Protein AF-A0A367JUJ7-F1 (afdb_monomer_lite)

Secondary structure (DSSP, 8-state):
--HHHHHHHTT--HHHHHHHHHHHHHH-SSS--PPP--SSS-SSS--SS-HHHHHHHHHHHHH-TT--HHHHHHHHHHHHTT-------

pLDDT: mean 73.97, std 11.36, range [45.56, 91.81]

Radius of gyration: 23.04 Å; chains: 1; bounding box: 44×37×55 Å

Structure (mmCIF, N/CA/C/O backbone):
data_AF-A0A367JUJ7-F1
#
_entry.id   AF-A0A367JUJ7-F1
#
loop_
_atom_site.group_PDB
_atom_site.id
_atom_site.type_symbol
_atom_site.label_atom_id
_atom_site.label_alt_id
_atom_site.label_comp_id
_atom_site.label_asym_id
_atom_site.label_entity_id
_atom_site.label_seq_id
_atom_site.pdbx_PDB_ins_code
_atom_site.Cartn_x
_atom_site.Cartn_y
_atom_site.Cartn_z
_atom_site.occupancy
_atom_site.B_iso_or_equiv
_atom_site.auth_seq_id
_atom_site.auth_comp_id
_atom_site.auth_asym_id
_atom_site.auth_atom_id
_atom_site.pdbx_PDB_model_num
ATOM 1 N N . MET A 1 1 ? 16.386 7.083 -30.974 1.00 58.12 1 MET A N 1
ATOM 2 C CA . MET A 1 1 ? 16.713 8.277 -30.156 1.00 58.12 1 MET A CA 1
ATOM 3 C C . MET A 1 1 ? 17.927 7.943 -29.289 1.00 58.12 1 MET A C 1
ATOM 5 O O . MET A 1 1 ? 17.916 6.893 -28.661 1.00 58.12 1 MET A O 1
ATOM 9 N N . ASN A 1 2 ? 18.984 8.764 -29.282 1.00 76.00 2 ASN A N 1
ATOM 10 C CA . ASN A 1 2 ? 20.192 8.482 -28.488 1.00 76.00 2 ASN A CA 1
ATOM 11 C C . ASN A 1 2 ? 19.947 8.804 -27.002 1.00 76.00 2 ASN A C 1
ATOM 13 O O . ASN A 1 2 ? 19.347 9.831 -26.690 1.00 76.00 2 ASN A O 1
ATOM 17 N N . HIS A 1 3 ? 20.441 7.972 -26.078 1.00 74.62 3 HIS A N 1
ATOM 18 C CA . HIS A 1 3 ? 20.215 8.119 -24.628 1.00 74.62 3 HIS A CA 1
ATOM 19 C C . HIS A 1 3 ? 20.672 9.481 -24.069 1.00 74.62 3 HIS A C 1
ATOM 21 O O . HIS A 1 3 ? 20.049 10.006 -23.154 1.00 74.62 3 HIS A O 1
ATOM 27 N N . SER A 1 4 ? 21.701 10.104 -24.656 1.00 75.69 4 SER A N 1
ATOM 28 C CA . SER A 1 4 ? 22.149 11.460 -24.288 1.00 75.69 4 SER A CA 1
ATOM 29 C C . SER A 1 4 ? 21.132 12.550 -24.672 1.00 75.69 4 SER A C 1
ATOM 31 O O . SER A 1 4 ? 20.898 13.488 -23.910 1.00 75.69 4 SER A O 1
ATOM 33 N N . ALA A 1 5 ? 20.459 12.408 -25.819 1.00 84.31 5 ALA A N 1
ATOM 34 C CA . ALA A 1 5 ? 19.413 13.340 -26.241 1.00 84.31 5 ALA A CA 1
ATOM 35 C C . ALA A 1 5 ? 18.151 13.204 -25.370 1.00 84.31 5 ALA A C 1
ATOM 37 O O . ALA A 1 5 ? 17.560 14.208 -24.977 1.00 84.31 5 ALA A O 1
ATOM 38 N N . ALA A 1 6 ? 17.786 11.969 -25.006 1.00 83.69 6 ALA A N 1
ATOM 39 C CA . ALA A 1 6 ? 16.694 11.697 -24.072 1.00 83.69 6 ALA A CA 1
ATOM 40 C C . ALA A 1 6 ? 16.993 12.247 -22.666 1.00 83.69 6 ALA A C 1
ATOM 42 O O . ALA A 1 6 ? 16.138 12.901 -22.072 1.00 83.69 6 ALA A O 1
ATOM 43 N N . ALA A 1 7 ? 18.226 12.069 -22.177 1.00 87.75 7 ALA A N 1
ATOM 44 C CA . ALA A 1 7 ? 18.665 12.588 -20.883 1.00 87.75 7 ALA A CA 1
ATOM 45 C C . ALA A 1 7 ? 18.522 14.116 -20.790 1.00 87.75 7 ALA A C 1
ATOM 47 O O . ALA A 1 7 ? 17.971 14.628 -19.818 1.00 87.75 7 ALA A O 1
ATOM 48 N N . LYS A 1 8 ? 18.938 14.841 -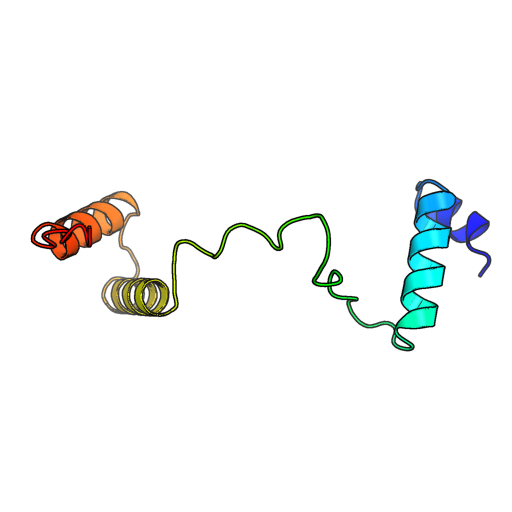21.839 1.00 87.69 8 LYS A N 1
ATOM 49 C CA . LYS A 1 8 ? 18.774 16.302 -21.925 1.00 87.69 8 LYS A CA 1
ATOM 50 C C . LYS A 1 8 ? 17.304 16.721 -21.954 1.00 87.69 8 LYS A C 1
AT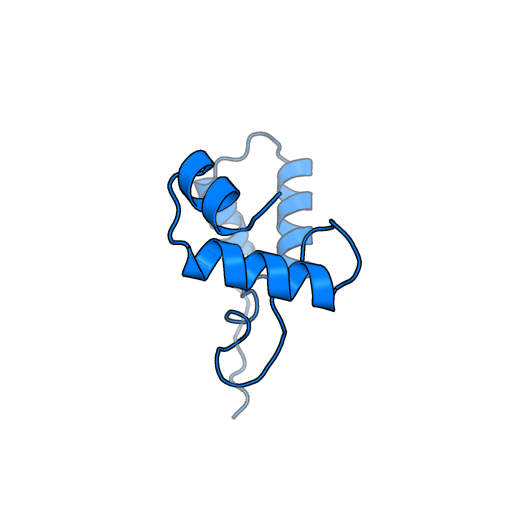OM 52 O O . LYS A 1 8 ? 16.925 17.638 -21.232 1.00 87.69 8 LYS A O 1
ATOM 57 N N . LYS A 1 9 ? 16.470 16.038 -22.748 1.00 90.31 9 LYS A N 1
ATOM 58 C CA . LYS A 1 9 ? 15.033 16.342 -22.861 1.00 90.31 9 LYS A CA 1
ATOM 59 C C . LYS A 1 9 ? 14.290 16.131 -21.538 1.00 90.31 9 LYS A C 1
ATOM 61 O O . LYS A 1 9 ? 13.427 16.929 -21.195 1.00 90.31 9 LYS A O 1
ATOM 66 N N . LEU A 1 10 ? 14.655 15.088 -20.793 1.00 87.62 10 LEU A N 1
ATOM 67 C CA . LEU A 1 10 ? 14.049 14.736 -19.506 1.00 87.62 10 LEU A CA 1
ATOM 68 C C . LEU A 1 10 ? 14.779 15.347 -18.297 1.00 87.62 10 LEU A C 1
ATOM 70 O O . LEU A 1 10 ? 14.457 15.004 -17.163 1.00 87.62 10 LEU A O 1
ATOM 74 N N . LYS A 1 11 ? 15.764 16.231 -18.527 1.00 91.44 11 LYS A N 1
ATOM 75 C CA . LYS A 1 11 ? 16.592 16.870 -17.486 1.00 91.44 11 LYS A CA 1
ATOM 76 C C . LYS A 1 11 ? 17.141 15.873 -16.450 1.00 91.44 11 LYS A C 1
ATOM 78 O O . LYS A 1 11 ? 17.153 16.154 -15.256 1.00 91.44 11 LYS A O 1
ATOM 83 N N . MET A 1 12 ? 17.600 14.709 -16.907 1.00 89.88 12 MET A N 1
ATOM 84 C CA . MET A 1 12 ? 18.145 13.652 -16.050 1.00 89.88 12 MET A CA 1
ATOM 85 C C . MET A 1 12 ? 19.630 13.391 -16.337 1.00 89.88 12 MET A C 1
ATOM 87 O O . MET A 1 12 ? 20.109 13.685 -17.437 1.00 89.88 12 MET A O 1
ATOM 91 N N . PRO A 1 13 ? 20.369 12.783 -15.392 1.00 91.81 13 PRO A N 1
ATOM 92 C CA . PRO A 1 13 ? 21.733 12.338 -15.641 1.00 91.81 13 PRO A CA 1
ATOM 93 C C . PRO A 1 13 ? 21.800 11.326 -16.790 1.00 91.81 13 PRO A C 1
ATOM 95 O O . PRO A 1 13 ? 20.971 10.419 -16.903 1.00 91.81 13 PRO A O 1
ATOM 98 N N . GLN A 1 14 ? 22.837 11.438 -17.622 1.00 88.31 14 GLN A N 1
ATOM 99 C CA . GLN A 1 14 ? 23.051 10.518 -18.741 1.00 88.31 14 GLN A CA 1
ATOM 100 C C . GLN A 1 14 ? 23.214 9.061 -18.277 1.00 88.31 14 GLN A C 1
ATOM 102 O O . GLN A 1 14 ? 22.731 8.153 -18.952 1.00 88.31 14 GLN A O 1
ATOM 107 N N . SER A 1 15 ? 23.837 8.839 -17.117 1.00 87.38 15 SER A N 1
ATOM 108 C CA . SER A 1 15 ? 23.992 7.515 -16.502 1.00 87.38 15 SER A CA 1
ATOM 109 C C . SER A 1 15 ? 22.645 6.859 -16.180 1.00 87.38 15 SER A C 1
ATOM 111 O O . SER A 1 15 ? 22.476 5.659 -16.393 1.00 87.38 15 SER A O 1
ATOM 113 N N . THR A 1 16 ? 21.656 7.645 -15.744 1.00 85.12 16 THR A N 1
ATOM 114 C CA . THR A 1 16 ? 20.288 7.175 -15.490 1.00 85.12 16 THR A CA 1
ATOM 115 C C . THR A 1 16 ? 19.616 6.730 -16.785 1.00 85.12 16 THR A C 1
ATOM 117 O O . THR A 1 16 ? 19.125 5.605 -16.863 1.00 85.12 16 THR A O 1
ATOM 120 N N . ALA A 1 17 ? 19.677 7.559 -17.833 1.00 87.75 17 ALA A N 1
ATOM 121 C CA . ALA A 1 17 ? 19.110 7.227 -19.141 1.00 87.75 17 ALA A CA 1
ATOM 122 C C . ALA A 1 17 ? 19.760 5.975 -19.761 1.00 87.75 17 ALA A C 1
ATOM 124 O O . ALA A 1 17 ? 19.075 5.134 -20.343 1.00 87.75 17 ALA A O 1
ATOM 125 N N . GLN A 1 18 ? 21.078 5.817 -19.605 1.00 87.06 18 GLN A N 1
ATOM 126 C CA . GLN A 1 18 ? 21.806 4.619 -20.036 1.00 87.06 18 GLN A CA 1
ATOM 127 C C . GLN A 1 18 ? 21.386 3.374 -19.246 1.00 87.06 18 GLN A C 1
ATOM 129 O O . GLN A 1 18 ? 21.160 2.321 -19.843 1.00 87.06 18 GLN A O 1
ATOM 134 N N . SER A 1 19 ? 21.242 3.488 -17.922 1.00 84.31 19 SER A N 1
ATOM 135 C CA . SER A 1 19 ? 20.787 2.384 -17.072 1.00 84.31 19 SER A CA 1
ATOM 136 C C . SER A 1 19 ? 19.383 1.919 -17.461 1.00 84.31 19 SER A C 1
ATOM 138 O O . SER A 1 19 ? 19.149 0.719 -17.589 1.00 84.31 19 SER A O 1
ATOM 140 N N . TRP A 1 20 ? 18.465 2.854 -17.716 1.00 84.19 20 TRP A N 1
ATOM 141 C CA . TRP A 1 20 ? 17.099 2.545 -18.145 1.00 84.19 20 TRP A CA 1
ATOM 142 C C . TRP A 1 20 ? 17.063 1.889 -19.524 1.00 84.19 20 TRP A C 1
ATOM 144 O O . TRP A 1 20 ? 16.429 0.851 -19.678 1.00 84.19 20 TRP A O 1
ATOM 154 N N . MET A 1 21 ? 17.817 2.415 -20.496 1.00 83.38 21 MET A N 1
ATOM 155 C CA . MET A 1 21 ? 17.938 1.807 -21.827 1.00 83.38 21 MET A CA 1
ATOM 156 C C . MET A 1 21 ? 18.485 0.373 -21.754 1.00 83.38 21 MET A C 1
ATOM 158 O O . MET A 1 21 ? 18.016 -0.508 -22.471 1.00 83.38 21 MET A O 1
ATOM 162 N N . SER A 1 22 ? 19.477 0.130 -20.892 1.00 83.44 22 SER A N 1
ATOM 163 C CA . SER A 1 22 ? 20.049 -1.205 -20.682 1.00 83.44 22 SER A CA 1
ATOM 164 C C . SER A 1 22 ? 19.036 -2.168 -20.056 1.00 83.44 22 SER A C 1
ATOM 166 O O . SER A 1 22 ? 18.903 -3.303 -20.510 1.00 83.44 22 SER A O 1
ATOM 168 N N . LYS A 1 23 ? 18.263 -1.702 -19.066 1.00 77.44 23 LYS A N 1
ATOM 169 C CA . LYS A 1 23 ? 17.195 -2.492 -18.437 1.00 77.44 23 LYS A CA 1
ATOM 170 C C . LYS A 1 23 ? 16.063 -2.820 -19.409 1.00 77.44 23 LYS A C 1
ATOM 172 O O . LYS A 1 23 ? 15.686 -3.981 -19.484 1.00 77.44 23 LYS A O 1
ATOM 177 N N . GLY A 1 24 ? 15.596 -1.851 -20.196 1.00 75.81 24 GLY A N 1
ATOM 178 C CA . GLY A 1 24 ? 14.574 -2.088 -21.224 1.00 75.81 24 GLY A CA 1
ATOM 179 C C . GLY A 1 24 ? 15.026 -3.118 -22.264 1.00 75.81 24 GLY A C 1
ATOM 180 O O . GLY A 1 24 ? 14.291 -4.044 -22.587 1.00 75.81 24 GLY A O 1
ATOM 181 N N . LYS A 1 25 ? 16.292 -3.055 -22.705 1.00 78.69 25 LYS A N 1
ATOM 182 C CA . LYS A 1 25 ? 16.868 -4.072 -23.606 1.00 78.69 25 LYS A CA 1
ATOM 183 C C . LYS A 1 25 ? 16.932 -5.477 -23.004 1.00 78.69 25 LYS A C 1
ATOM 185 O O . LYS A 1 25 ? 16.843 -6.440 -23.752 1.00 78.69 25 LYS A O 1
ATOM 190 N N . GLN A 1 26 ? 17.143 -5.601 -21.693 1.00 74.50 26 GLN A N 1
ATOM 191 C CA . GLN A 1 26 ? 17.191 -6.903 -21.016 1.00 74.50 26 GLN A CA 1
ATOM 192 C C . GLN A 1 26 ? 15.808 -7.525 -20.824 1.00 74.50 26 GLN A C 1
ATOM 194 O O . GLN A 1 26 ? 15.707 -8.746 -20.808 1.00 74.50 26 GLN A O 1
ATOM 199 N N . VAL A 1 27 ? 14.773 -6.702 -20.649 1.00 72.88 27 VAL A N 1
ATOM 200 C CA . VAL A 1 27 ? 13.396 -7.168 -20.434 1.00 72.88 27 VAL A CA 1
ATOM 201 C C . VAL A 1 27 ? 12.694 -7.455 -21.761 1.00 72.88 27 VAL A C 1
ATOM 203 O O . VAL A 1 27 ? 11.882 -8.369 -21.832 1.00 72.88 27 VAL A O 1
ATOM 206 N N . GLY A 1 28 ? 13.048 -6.738 -22.832 1.00 65.00 28 GLY A N 1
ATOM 207 C CA . GLY A 1 28 ? 12.507 -6.988 -24.172 1.00 65.00 28 GLY A CA 1
ATOM 208 C C . GLY A 1 28 ? 11.060 -6.524 -24.366 1.00 65.00 28 GLY A C 1
ATOM 209 O O . GLY A 1 28 ? 10.526 -6.687 -25.459 1.00 65.00 28 GLY A O 1
ATOM 210 N N . SER A 1 29 ? 10.453 -5.908 -23.348 1.00 64.94 29 SER A N 1
ATOM 211 C CA . SER A 1 29 ? 9.182 -5.192 -23.427 1.00 64.94 29 SER A CA 1
ATOM 212 C C . SER A 1 29 ? 9.341 -3.757 -22.918 1.00 64.94 29 SER A C 1
ATOM 214 O O . SER A 1 29 ? 10.279 -3.444 -2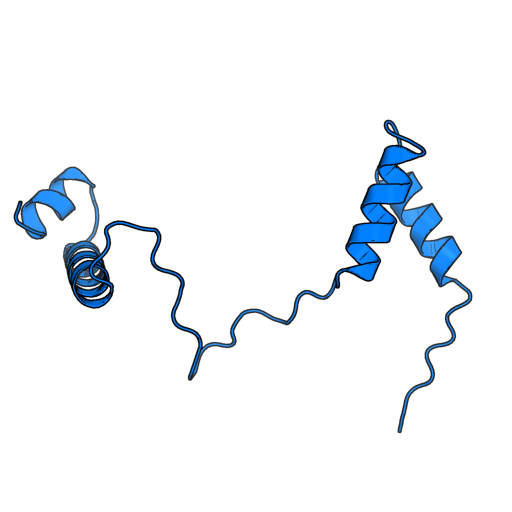2.179 1.00 64.94 29 SER A O 1
ATOM 216 N N . ASP A 1 30 ? 8.435 -2.879 -23.350 1.00 62.59 30 ASP A N 1
ATOM 217 C CA . ASP A 1 30 ? 8.334 -1.486 -22.882 1.00 62.59 30 ASP A CA 1
ATOM 218 C C . ASP A 1 30 ? 7.472 -1.378 -21.603 1.00 62.59 30 ASP A C 1
ATOM 220 O O . ASP A 1 30 ? 7.106 -0.284 -21.171 1.00 62.59 30 ASP A O 1
ATOM 224 N N . ASP A 1 31 ? 7.135 -2.523 -21.000 1.00 61.59 31 ASP A N 1
ATOM 225 C CA . ASP A 1 31 ? 6.315 -2.612 -19.797 1.00 61.59 31 ASP A CA 1
ATOM 226 C C . ASP A 1 31 ? 7.102 -2.213 -18.540 1.00 61.59 31 ASP A C 1
ATOM 228 O O . ASP A 1 31 ? 8.337 -2.134 -18.519 1.00 61.59 31 ASP A O 1
ATOM 232 N N . PHE A 1 32 ? 6.373 -1.974 -17.447 1.00 57.69 32 PHE A N 1
ATOM 233 C CA . PHE A 1 32 ? 6.966 -1.660 -16.152 1.00 57.69 32 PHE A CA 1
ATOM 234 C C . PHE A 1 32 ? 7.924 -2.770 -15.702 1.00 57.69 32 PHE A C 1
ATOM 236 O O . PHE A 1 32 ? 7.518 -3.870 -15.338 1.00 57.69 32 PHE A O 1
ATOM 243 N N . VAL A 1 33 ? 9.220 -2.454 -15.683 1.00 63.06 33 VAL A N 1
ATOM 244 C CA . VAL A 1 33 ? 10.250 -3.367 -15.187 1.00 63.06 33 VAL A CA 1
ATOM 245 C C . VAL A 1 33 ? 10.199 -3.406 -13.665 1.00 63.06 33 VAL A C 1
ATOM 247 O O . VAL A 1 33 ? 10.654 -2.473 -12.991 1.00 63.06 33 VAL A O 1
ATOM 250 N N . GLU A 1 34 ? 9.687 -4.505 -13.120 1.00 62.78 34 GLU A N 1
ATOM 251 C CA . GLU A 1 34 ? 9.755 -4.773 -11.689 1.00 62.78 34 GLU A CA 1
ATOM 252 C C . GLU A 1 34 ? 11.206 -4.778 -11.187 1.00 62.78 34 GLU A C 1
ATOM 254 O O . GLU A 1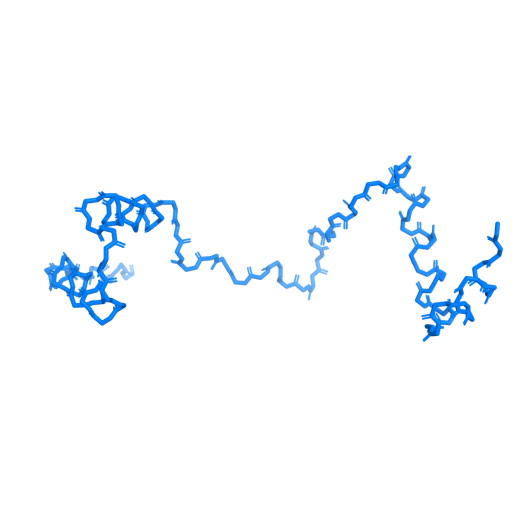 34 ? 12.178 -5.098 -11.886 1.00 62.78 34 GLU A O 1
ATOM 259 N N . ARG A 1 35 ? 11.382 -4.378 -9.929 1.00 62.44 35 ARG A N 1
ATOM 260 C CA . ARG A 1 35 ? 12.704 -4.353 -9.307 1.00 62.44 35 ARG A CA 1
ATOM 261 C C . ARG A 1 35 ? 13.188 -5.796 -9.120 1.00 62.44 35 ARG A C 1
ATOM 263 O O . ARG A 1 35 ? 12.513 -6.574 -8.462 1.00 62.44 35 ARG A O 1
ATOM 270 N N . ARG A 1 36 ? 14.388 -6.130 -9.625 1.00 59.81 36 ARG A N 1
ATOM 271 C CA . ARG A 1 36 ? 15.015 -7.453 -9.413 1.00 59.81 36 ARG A CA 1
ATOM 272 C C . ARG A 1 36 ? 14.989 -7.859 -7.933 1.00 59.81 36 ARG A C 1
ATOM 274 O O . ARG A 1 36 ? 15.484 -7.116 -7.081 1.00 59.81 36 ARG A O 1
ATOM 281 N N . THR A 1 37 ? 14.462 -9.047 -7.660 1.00 58.59 37 THR A N 1
ATOM 282 C CA . THR A 1 37 ? 14.432 -9.699 -6.347 1.00 58.59 37 THR A CA 1
ATOM 283 C C . THR A 1 37 ? 15.744 -10.470 -6.096 1.00 58.59 37 THR A C 1
ATOM 285 O O . THR A 1 37 ? 16.036 -11.429 -6.804 1.00 58.59 37 THR A O 1
ATOM 288 N N . GLY A 1 38 ? 16.539 -10.040 -5.098 1.00 49.66 38 GLY A N 1
ATOM 289 C CA . GLY A 1 38 ? 17.821 -10.645 -4.647 1.00 49.66 38 GLY A CA 1
ATOM 290 C C . GLY A 1 38 ? 19.086 -10.001 -5.256 1.00 49.66 38 GLY A C 1
ATOM 291 O O . GLY A 1 38 ? 19.023 -9.430 -6.338 1.00 49.66 38 GLY A O 1
ATOM 292 N N . ILE A 1 39 ? 20.289 -9.978 -4.662 1.00 48.50 39 ILE A N 1
ATOM 293 C CA . ILE A 1 39 ? 20.862 -10.357 -3.355 1.00 48.50 39 ILE A CA 1
ATOM 294 C C . ILE A 1 39 ? 21.562 -9.078 -2.848 1.00 48.50 39 ILE A C 1
ATOM 296 O O . ILE A 1 39 ? 22.349 -8.487 -3.584 1.00 48.50 39 ILE A O 1
ATOM 300 N N . GLY A 1 40 ? 21.269 -8.616 -1.630 1.00 53.69 40 GLY A N 1
ATOM 301 C CA . GLY A 1 40 ? 22.026 -7.528 -0.982 1.00 53.69 40 GLY A CA 1
ATOM 302 C C . GLY A 1 40 ? 21.237 -6.271 -0.605 1.00 53.69 40 GLY A C 1
ATOM 303 O O . GLY A 1 40 ? 21.696 -5.505 0.236 1.00 53.69 40 GLY A O 1
ATOM 304 N N . ARG A 1 41 ? 20.021 -6.075 -1.127 1.00 55.56 41 ARG A N 1
ATOM 305 C CA . ARG A 1 41 ? 19.048 -5.160 -0.509 1.00 55.56 41 ARG A CA 1
ATOM 306 C C . ARG A 1 41 ? 17.806 -5.973 -0.184 1.00 55.56 41 ARG A C 1
ATOM 308 O O . ARG A 1 41 ? 17.286 -6.587 -1.119 1.00 55.56 41 ARG A O 1
ATOM 315 N N . PRO A 1 42 ? 17.356 -6.023 1.083 1.00 56.59 42 PRO A N 1
ATOM 316 C CA . PRO A 1 42 ? 16.123 -6.715 1.397 1.00 56.59 42 PRO A CA 1
ATOM 317 C C . PRO A 1 42 ? 15.040 -6.144 0.484 1.00 56.59 42 PRO A C 1
ATOM 319 O O . PRO A 1 42 ? 14.840 -4.925 0.424 1.00 56.59 42 PRO A O 1
ATOM 322 N N . VAL A 1 43 ? 14.385 -7.037 -0.267 1.00 58.53 43 VAL A N 1
ATOM 323 C CA . VAL A 1 43 ? 12.989 -6.819 -0.652 1.00 58.53 43 VAL A CA 1
ATOM 324 C C . VAL A 1 43 ? 12.339 -6.355 0.641 1.00 58.53 43 VAL A C 1
ATOM 326 O O . VAL A 1 43 ? 12.606 -6.958 1.681 1.00 58.53 43 VAL A O 1
ATOM 329 N N . SER A 1 44 ? 11.714 -5.183 0.598 1.00 64.00 44 SER A N 1
ATOM 330 C CA . SER A 1 44 ? 11.186 -4.459 1.756 1.00 64.00 44 SER A CA 1
ATOM 331 C C . SER A 1 44 ? 10.687 -5.388 2.859 1.00 64.00 44 SER A C 1
ATOM 333 O O . SER A 1 44 ? 10.176 -6.465 2.556 1.00 64.00 44 SER A O 1
ATOM 335 N N . ARG A 1 45 ? 10.808 -4.946 4.123 1.00 61.97 45 ARG A N 1
ATOM 336 C CA . ARG A 1 45 ? 10.250 -5.643 5.293 1.00 61.97 45 ARG A CA 1
ATOM 337 C C . ARG A 1 45 ? 8.921 -6.298 4.891 1.00 61.97 45 ARG A C 1
ATOM 339 O O . ARG A 1 45 ? 8.111 -5.577 4.297 1.00 61.97 45 ARG A O 1
ATOM 346 N N . PRO A 1 46 ? 8.731 -7.607 5.150 1.00 65.62 46 PRO A N 1
ATOM 347 C CA . PRO A 1 46 ? 7.469 -8.268 4.859 1.00 65.62 46 PRO A CA 1
ATOM 348 C C . PRO A 1 46 ? 6.333 -7.359 5.325 1.00 65.62 46 PRO A C 1
ATOM 350 O O . PRO A 1 46 ? 6.473 -6.766 6.408 1.00 65.62 46 PRO A O 1
ATOM 353 N N . PRO A 1 47 ? 5.298 -7.147 4.498 1.00 62.75 47 PRO A N 1
ATOM 354 C CA . PRO A 1 47 ? 4.193 -6.302 4.899 1.00 62.75 47 PRO A CA 1
ATOM 355 C C . PRO A 1 47 ? 3.684 -6.821 6.246 1.00 62.75 47 PRO A C 1
ATOM 357 O O . PRO A 1 47 ? 3.450 -8.011 6.421 1.00 62.75 47 PRO A O 1
ATOM 360 N N . ILE A 1 48 ? 3.654 -5.922 7.232 1.00 71.25 48 ILE A N 1
ATOM 361 C CA . ILE A 1 48 ? 3.236 -6.242 8.606 1.00 71.25 48 ILE A CA 1
ATOM 362 C C . ILE A 1 48 ? 1.755 -6.640 8.613 1.00 71.25 48 ILE A C 1
ATOM 364 O O . ILE A 1 48 ? 1.319 -7.363 9.495 1.00 71.25 48 ILE A O 1
ATOM 368 N N . LEU A 1 49 ? 1.018 -6.161 7.611 1.00 75.06 49 LEU A N 1
ATOM 369 C CA . LEU A 1 49 ? -0.370 -6.484 7.354 1.00 75.06 49 LEU A CA 1
ATOM 370 C C . LEU A 1 49 ? -0.421 -7.535 6.237 1.00 75.06 49 LEU A C 1
ATOM 372 O O . LEU A 1 49 ? 0.038 -7.276 5.123 1.00 75.06 49 LEU A O 1
ATOM 376 N N . ASP A 1 50 ? -0.929 -8.713 6.562 1.00 80.56 50 ASP A N 1
ATOM 377 C CA . ASP A 1 50 ? -1.272 -9.799 5.656 1.00 80.56 50 ASP A CA 1
ATOM 378 C C . ASP A 1 50 ? -2.693 -9.633 5.076 1.00 80.56 50 ASP A C 1
ATOM 380 O O . ASP A 1 50 ? -3.359 -8.610 5.264 1.00 80.56 50 ASP A O 1
ATOM 384 N N . GLU A 1 51 ? -3.140 -10.627 4.306 1.00 82.88 51 GLU A N 1
ATOM 385 C CA . GLU A 1 51 ? -4.468 -10.611 3.683 1.00 82.88 51 GLU A CA 1
ATOM 386 C C . GLU A 1 51 ? -5.603 -10.663 4.718 1.00 82.88 51 GLU A C 1
ATOM 388 O O . GLU A 1 51 ? -6.647 -10.063 4.483 1.00 82.88 51 GLU A O 1
ATOM 393 N N . GLU A 1 52 ? -5.399 -11.268 5.894 1.00 80.88 52 GLU A N 1
ATOM 394 C CA . GLU A 1 52 ? -6.424 -11.295 6.949 1.00 80.88 52 GLU A CA 1
ATOM 395 C C . GLU A 1 52 ? -6.702 -9.878 7.470 1.00 80.88 52 GLU A C 1
ATOM 397 O O . GLU A 1 52 ? -7.855 -9.470 7.633 1.00 80.88 52 GLU A O 1
ATOM 402 N N . HIS A 1 53 ? -5.649 -9.077 7.657 1.00 82.44 53 HIS A N 1
ATOM 403 C CA . HIS A 1 53 ? -5.780 -7.671 8.042 1.00 82.44 53 HIS A CA 1
ATOM 404 C C . HIS A 1 53 ? -6.495 -6.822 6.982 1.00 82.44 53 HIS A C 1
ATOM 406 O O . HIS A 1 53 ? -7.226 -5.878 7.312 1.00 82.44 53 HIS A O 1
ATOM 412 N N . LYS A 1 54 ? -6.291 -7.145 5.703 1.00 83.12 54 LYS A N 1
ATOM 413 C CA . LYS A 1 54 ? -6.962 -6.476 4.588 1.00 83.12 54 LYS A CA 1
ATOM 414 C C . LYS A 1 54 ? -8.445 -6.834 4.543 1.00 83.12 54 LYS A C 1
ATOM 416 O O . LYS A 1 54 ? -9.262 -5.919 4.451 1.00 83.12 54 LYS A O 1
ATOM 421 N N . ASP A 1 55 ? -8.787 -8.110 4.677 1.00 85.94 55 ASP A N 1
ATOM 422 C CA . ASP A 1 55 ? -10.175 -8.579 4.663 1.00 85.94 55 ASP A CA 1
ATOM 423 C C . ASP A 1 55 ? -10.980 -7.982 5.824 1.00 85.94 55 ASP A C 1
ATOM 425 O O . ASP A 1 55 ? -12.092 -7.491 5.625 1.00 85.94 55 ASP A O 1
ATOM 429 N N . LEU A 1 56 ? -10.389 -7.906 7.022 1.00 83.25 56 LEU A N 1
ATOM 430 C CA . LEU A 1 56 ? -10.993 -7.222 8.172 1.00 83.25 56 LEU A CA 1
ATOM 431 C C . LEU A 1 56 ? -11.255 -5.736 7.901 1.00 83.25 56 LEU A C 1
ATOM 433 O O . LEU A 1 56 ? -12.311 -5.216 8.259 1.00 83.25 56 LEU A O 1
ATOM 437 N N . SER A 1 57 ? -10.308 -5.053 7.255 1.00 79.12 57 SER A N 1
ATOM 438 C CA . SER A 1 57 ? -10.441 -3.624 6.955 1.00 79.12 57 SER A CA 1
ATOM 439 C C . SER A 1 57 ? -11.531 -3.359 5.916 1.00 79.12 57 SER A C 1
ATOM 441 O O . SER A 1 57 ? -12.286 -2.400 6.058 1.00 79.12 57 SER A O 1
ATOM 443 N N . VAL A 1 58 ? -11.627 -4.204 4.887 1.00 84.75 58 VAL A N 1
ATOM 444 C CA . VAL A 1 58 ? -12.653 -4.096 3.840 1.00 84.75 58 VAL A CA 1
ATOM 445 C C . VAL A 1 58 ? -14.040 -4.345 4.425 1.00 84.75 58 VAL A C 1
ATOM 447 O O . VAL A 1 58 ? -14.917 -3.502 4.260 1.00 84.75 58 VAL A O 1
ATOM 450 N N . ASN A 1 59 ? -14.207 -5.425 5.192 1.00 85.50 59 ASN A N 1
ATOM 451 C CA . ASN A 1 59 ? -15.487 -5.752 5.820 1.00 85.50 59 ASN A CA 1
ATOM 452 C C . ASN A 1 59 ? -15.975 -4.625 6.745 1.00 85.50 59 ASN A C 1
ATOM 454 O O . ASN A 1 59 ? -17.147 -4.262 6.712 1.00 85.50 59 ASN A O 1
ATOM 458 N N . LEU A 1 60 ? -15.075 -4.013 7.520 1.00 81.69 60 LEU A N 1
ATOM 459 C CA . LEU A 1 60 ? -15.424 -2.916 8.425 1.00 81.69 60 LEU A CA 1
ATOM 460 C C . LEU A 1 60 ? -15.871 -1.643 7.680 1.00 81.69 60 LEU A C 1
ATOM 462 O O . LEU A 1 60 ? -16.764 -0.934 8.146 1.00 81.69 60 LEU A O 1
ATOM 466 N N . ILE A 1 61 ? -15.272 -1.352 6.522 1.00 80.69 61 ILE A N 1
ATOM 467 C CA . ILE A 1 61 ? -15.657 -0.212 5.675 1.00 80.69 61 ILE A CA 1
ATOM 468 C C . ILE A 1 61 ? -17.000 -0.479 4.987 1.00 80.69 61 ILE A C 1
ATOM 470 O O . ILE A 1 61 ? -17.836 0.424 4.923 1.00 80.69 61 ILE A O 1
ATOM 474 N N . ASP A 1 62 ? -17.220 -1.702 4.508 1.00 83.44 62 ASP A N 1
ATOM 475 C CA . ASP A 1 62 ? -18.481 -2.107 3.881 1.00 83.44 62 ASP A CA 1
ATOM 476 C C . ASP A 1 62 ? -19.648 -2.064 4.883 1.00 83.44 62 ASP A C 1
ATOM 478 O O . ASP A 1 62 ? -20.743 -1.607 4.546 1.00 83.44 62 ASP A O 1
ATOM 482 N N . GLU A 1 63 ? -19.412 -2.470 6.135 1.00 82.19 63 GLU A N 1
ATOM 483 C CA . GLU A 1 63 ? -20.398 -2.386 7.219 1.00 82.19 63 GLU A CA 1
ATOM 484 C C . GLU A 1 63 ? -20.644 -0.943 7.688 1.00 82.19 63 GLU A C 1
ATOM 486 O O . GLU A 1 63 ? -21.778 -0.584 8.027 1.00 82.19 63 GLU A O 1
ATOM 491 N N . LYS A 1 64 ? -19.608 -0.090 7.699 1.00 78.06 64 LYS A N 1
ATOM 492 C CA . LYS A 1 64 ? -19.710 1.303 8.158 1.00 78.06 64 LYS A CA 1
ATOM 493 C C . LYS A 1 64 ? -18.895 2.269 7.275 1.00 78.06 64 LYS A C 1
ATOM 495 O O . LYS A 1 64 ? -17.806 2.698 7.658 1.00 78.06 64 LYS A O 1
ATOM 500 N N . PRO A 1 65 ? -19.458 2.751 6.150 1.00 71.12 65 PRO A N 1
ATOM 501 C CA . PRO A 1 65 ? -18.722 3.534 5.146 1.00 71.12 65 PRO A CA 1
ATOM 502 C C . PRO A 1 65 ? -18.297 4.944 5.595 1.00 71.12 65 PRO A C 1
ATOM 504 O O . PRO A 1 65 ? -17.522 5.603 4.906 1.00 71.12 65 PRO A O 1
ATOM 507 N N . PHE A 1 66 ? -18.791 5.423 6.742 1.00 76.00 66 PHE A N 1
ATOM 508 C CA . PHE A 1 66 ? -18.442 6.725 7.329 1.00 76.00 66 PHE A CA 1
ATOM 509 C C . PHE A 1 66 ? -17.665 6.600 8.646 1.00 76.00 66 PHE A C 1
ATOM 511 O O . PHE A 1 66 ? -17.667 7.534 9.449 1.00 76.00 66 PHE A O 1
ATOM 518 N N . ILE A 1 67 ? -17.046 5.445 8.906 1.00 73.25 67 ILE A N 1
ATOM 519 C CA . ILE A 1 67 ? -16.250 5.246 10.116 1.00 73.25 67 ILE A CA 1
ATOM 520 C C . ILE A 1 67 ? -15.048 6.203 10.127 1.00 73.25 67 ILE A C 1
ATOM 522 O O . ILE A 1 67 ? -14.310 6.324 9.146 1.00 73.25 67 ILE A O 1
ATOM 526 N N . ALA A 1 68 ? -14.871 6.931 11.229 1.00 73.50 68 ALA A N 1
ATOM 527 C CA . ALA A 1 68 ? -13.686 7.754 11.429 1.00 73.50 68 ALA A CA 1
ATOM 528 C C . ALA A 1 68 ? -12.480 6.848 11.720 1.00 73.50 68 ALA A C 1
ATOM 530 O O . ALA A 1 68 ? -12.631 5.800 12.346 1.00 73.50 68 ALA A O 1
ATOM 531 N N . LEU A 1 69 ? -11.278 7.253 11.298 1.00 71.75 69 LEU A N 1
ATOM 532 C CA . LEU A 1 69 ? -10.052 6.474 11.527 1.00 71.75 69 LEU A CA 1
ATOM 533 C C . LEU A 1 69 ? -9.845 6.124 13.009 1.00 71.75 69 LEU A C 1
ATOM 535 O O . LEU A 1 69 ? -9.462 4.997 13.304 1.00 71.75 69 LEU A O 1
ATOM 539 N N . ASP A 1 70 ? -10.163 7.044 13.922 1.00 71.31 70 ASP A N 1
ATOM 540 C CA . ASP A 1 70 ? -10.048 6.811 15.367 1.00 71.31 70 ASP A CA 1
ATOM 541 C C . ASP A 1 70 ? -10.984 5.681 15.831 1.00 71.31 70 ASP A C 1
ATOM 543 O O . ASP A 1 70 ? -10.551 4.749 16.507 1.00 71.31 70 ASP A O 1
ATOM 547 N N . GLU A 1 71 ? -12.231 5.673 15.355 1.00 74.69 71 GLU A N 1
ATOM 548 C CA . GLU A 1 71 ? -13.207 4.616 15.651 1.00 74.69 71 GLU A CA 1
ATOM 549 C C . GLU A 1 71 ? -12.781 3.263 15.048 1.00 74.69 71 GLU A C 1
ATOM 551 O O . GLU A 1 71 ? -12.973 2.207 15.649 1.00 74.69 71 GLU A O 1
ATOM 556 N N . MET A 1 72 ? -12.140 3.280 13.875 1.00 76.44 72 MET A N 1
ATOM 557 C CA . MET A 1 72 ? -11.582 2.076 13.257 1.00 76.44 72 MET A CA 1
ATOM 558 C C . MET A 1 72 ? -10.447 1.491 14.110 1.00 76.44 72 MET A C 1
ATOM 560 O O . MET A 1 72 ? -10.377 0.277 14.304 1.00 76.44 72 MET A O 1
ATOM 564 N N . THR A 1 73 ? -9.575 2.348 14.652 1.00 76.88 73 THR A N 1
ATOM 565 C CA . THR A 1 73 ? -8.478 1.915 15.528 1.00 76.88 73 THR A CA 1
ATOM 566 C C . THR A 1 73 ? -8.958 1.404 16.881 1.00 76.88 73 THR A C 1
ATOM 568 O O . THR A 1 73 ? -8.404 0.419 17.364 1.00 76.88 73 THR A O 1
ATOM 571 N N . GLU A 1 74 ? -9.996 2.008 17.462 1.00 80.88 74 GLU A N 1
ATOM 572 C CA . GLU A 1 74 ? -10.619 1.534 18.704 1.00 80.88 74 GLU A CA 1
ATOM 573 C C . GLU A 1 74 ? -11.267 0.157 18.502 1.00 80.88 74 GLU A C 1
ATOM 575 O O . GLU A 1 74 ? -10.970 -0.773 19.249 1.00 80.88 74 GLU A O 1
ATOM 580 N N . ASN A 1 75 ? -12.035 -0.028 17.422 1.00 80.19 75 ASN A N 1
ATOM 581 C CA . ASN A 1 75 ? -12.652 -1.319 17.102 1.00 80.19 75 ASN A CA 1
ATOM 582 C C . ASN A 1 75 ? -11.618 -2.429 16.866 1.00 80.19 75 ASN A C 1
ATOM 584 O O . ASN A 1 75 ? -11.804 -3.563 17.311 1.00 80.19 75 ASN A O 1
ATOM 588 N N . LEU A 1 76 ? -10.513 -2.116 16.182 1.00 79.94 76 LEU A N 1
ATOM 589 C CA . LEU A 1 76 ? -9.410 -3.061 16.015 1.00 79.94 76 LEU A CA 1
ATOM 590 C C . LEU A 1 76 ? -8.740 -3.364 17.363 1.00 79.94 76 LEU A C 1
ATOM 592 O O . LEU A 1 76 ? -8.504 -4.527 17.681 1.00 79.94 76 LEU A O 1
ATOM 596 N N . ALA A 1 77 ? -8.465 -2.354 18.191 1.00 79.62 77 ALA A N 1
ATOM 597 C CA . ALA A 1 77 ? -7.879 -2.568 19.513 1.00 79.62 77 ALA A CA 1
ATOM 598 C C . ALA A 1 77 ? -8.758 -3.472 20.395 1.00 79.62 77 ALA A C 1
ATOM 600 O O . ALA A 1 77 ? -8.234 -4.371 21.058 1.00 79.62 77 ALA A O 1
ATOM 601 N N . ASP A 1 78 ? -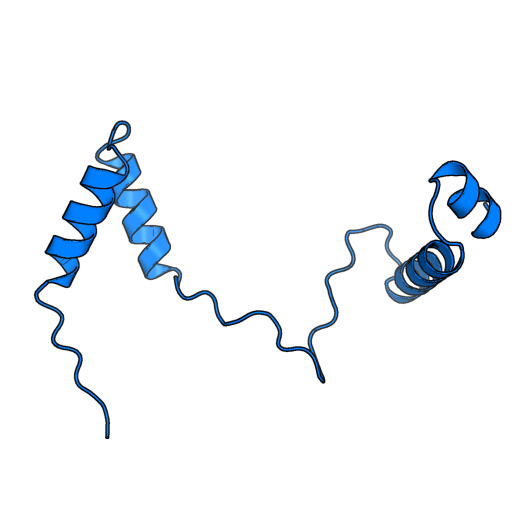10.078 -3.301 20.339 1.00 82.06 78 ASP A N 1
ATOM 602 C CA . ASP A 1 78 ? -11.038 -4.119 21.077 1.00 82.06 78 ASP A CA 1
ATOM 603 C C . ASP A 1 78 ? -11.086 -5.565 20.568 1.00 82.06 78 ASP A C 1
ATOM 605 O O . ASP A 1 78 ? -11.025 -6.495 21.379 1.00 82.06 78 ASP A O 1
ATOM 609 N N . GLN A 1 79 ? -11.109 -5.785 19.247 1.00 80.00 79 GLN A N 1
ATOM 610 C CA . GLN A 1 79 ? -11.095 -7.138 18.664 1.00 80.00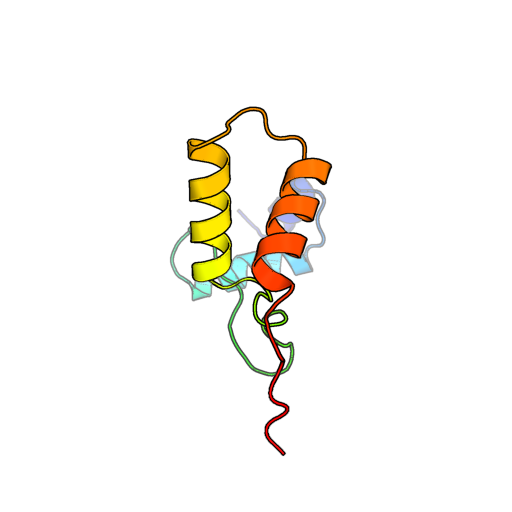 79 GLN A CA 1
ATOM 611 C C . GLN A 1 79 ? -9.830 -7.926 19.023 1.00 80.00 79 GLN A C 1
ATOM 613 O O . GLN A 1 79 ? -9.884 -9.139 19.239 1.00 80.00 79 GLN A O 1
ATOM 618 N N . PHE A 1 80 ? -8.689 -7.244 19.117 1.00 76.38 80 PHE A N 1
ATOM 619 C CA . PHE A 1 80 ? -7.401 -7.860 19.432 1.00 76.38 80 PHE A CA 1
ATOM 620 C C . PHE A 1 80 ? -7.039 -7.796 20.929 1.00 76.38 80 PHE A C 1
ATOM 622 O O . PHE A 1 80 ? -6.002 -8.328 21.331 1.00 76.38 80 PHE A O 1
ATOM 629 N N . SER A 1 81 ? -7.903 -7.230 21.780 1.00 73.06 81 SER A N 1
ATOM 630 C CA . SER A 1 81 ? -7.659 -7.064 23.224 1.00 73.06 81 SER A CA 1
ATOM 631 C C . SER A 1 81 ? -7.468 -8.389 23.977 1.00 73.06 81 SER A C 1
ATOM 633 O O . SER A 1 81 ? -6.724 -8.458 24.958 1.00 73.06 81 SER A O 1
ATOM 635 N N . SER A 1 82 ? -8.092 -9.471 23.501 1.00 70.62 82 SER A N 1
ATOM 636 C CA . SER A 1 82 ? -8.003 -10.808 24.099 1.00 70.62 82 SER A CA 1
ATOM 637 C C . SER A 1 82 ? -6.875 -11.678 23.538 1.00 70.62 82 SER A C 1
ATOM 639 O O . SER A 1 82 ? -6.712 -12.822 23.978 1.00 70.62 82 SER A O 1
ATOM 641 N N . LEU A 1 83 ? -6.098 -11.190 22.564 1.00 73.81 83 LEU A N 1
ATOM 642 C CA . LEU A 1 83 ? -5.042 -11.981 21.934 1.00 73.81 83 LEU A CA 1
ATOM 643 C C . LEU A 1 83 ? -3.820 -12.096 22.859 1.00 73.81 83 LEU A C 1
ATOM 645 O O . LEU A 1 83 ? -2.892 -11.291 22.857 1.00 73.81 83 LEU A O 1
ATOM 649 N N . GLN A 1 84 ? -3.816 -13.153 23.672 1.00 62.38 84 GLN A N 1
ATOM 650 C CA . GLN A 1 84 ? -2.659 -13.576 24.457 1.00 62.38 84 GLN A CA 1
ATOM 651 C C . GLN A 1 84 ? -1.567 -14.078 23.504 1.00 62.38 84 GLN A C 1
ATOM 653 O O . GLN A 1 84 ? -1.606 -15.218 23.035 1.00 62.38 84 GLN A O 1
ATOM 658 N N . MET A 1 85 ? -0.574 -13.236 23.218 1.00 57.62 85 MET A N 1
ATOM 659 C CA . MET A 1 85 ? 0.608 -13.644 22.463 1.00 57.62 85 MET A CA 1
ATOM 660 C C . MET A 1 85 ? 1.355 -14.751 23.222 1.00 57.62 85 MET A C 1
ATOM 662 O O . MET A 1 85 ? 2.095 -14.486 24.171 1.00 57.62 85 MET A O 1
ATOM 666 N N . LYS A 1 86 ? 1.201 -16.010 22.796 1.00 60.69 86 LYS A N 1
ATOM 667 C CA . LYS A 1 86 ? 2.095 -17.086 23.233 1.00 60.69 86 LYS A CA 1
ATOM 668 C C . LYS A 1 86 ? 3.454 -16.850 22.588 1.00 60.69 86 LYS A C 1
ATOM 670 O O . LYS A 1 86 ? 3.631 -17.047 21.390 1.00 60.69 86 LYS A O 1
ATOM 675 N N . LYS A 1 87 ? 4.420 -16.415 23.393 1.00 53.66 87 LYS A N 1
ATOM 676 C CA . LYS A 1 87 ? 5.822 -16.374 22.989 1.00 53.66 87 LYS A CA 1
ATOM 677 C C . LYS A 1 87 ? 6.301 -17.817 22.835 1.00 53.66 87 LYS A C 1
ATOM 679 O O . LYS A 1 87 ? 6.500 -18.503 23.834 1.00 53.66 87 LYS A O 1
ATOM 684 N N . THR A 1 88 ? 6.437 -18.287 21.600 1.00 56.53 88 THR A N 1
ATOM 685 C CA . THR A 1 88 ? 7.146 -19.538 21.318 1.00 56.53 88 THR A CA 1
ATOM 686 C C . THR A 1 88 ? 8.616 -19.309 21.666 1.00 56.53 88 THR A C 1
ATOM 688 O O . THR A 1 88 ? 9.257 -18.435 21.078 1.00 56.53 88 THR A O 1
ATOM 691 N N . VAL A 1 89 ? 9.084 -20.006 22.704 1.00 45.56 89 VAL A N 1
ATOM 692 C CA . VAL A 1 89 ? 10.489 -20.058 23.143 1.00 45.56 89 VAL A CA 1
ATOM 693 C C . VAL A 1 89 ? 11.276 -20.967 22.213 1.00 45.56 89 VAL A C 1
ATOM 695 O O . VAL A 1 89 ? 10.713 -22.018 21.832 1.00 45.56 89 VAL A O 1
#

Foldseek 3Di:
DDLVVVCVVVVHDSVVSVVVVVQCVVVVDPDDDDDDDDDDDPPPDDPPDDVVNVVVVVVVCVVPVPDDPVNVVVVVCVVCVPPDDDPDD

InterPro domains:
  IPR009057 Homedomain-like superfamily [SSF46689] (2-80)

Sequence (89 aa):
MNHSAAAKKLKMPQSTAQSWMSKGKQVGSDDFVERRTGIGRPVSRPPILDEEHKDLSVNLIDEKPFIALDEMTENLADQFSSLQMKKTV

Organism: Rhizopus stolonifer (NCBI:txid4846)